Protein AF-A0A2W0EI09-F1 (afdb_monomer)

Radius of gyration: 15.84 Å; Cα contacts (8 Å, |Δi|>4): 115; chains: 1; bounding box: 36×23×45 Å

Solvent-accessible surface area (backbone atoms only — not comparable to full-atom values): 5111 Å² total; per-residue (Å²): 107,49,48,58,54,16,48,50,25,39,51,53,23,49,54,34,43,51,55,28,53,54,48,24,62,71,40,68,55,96,93,38,41,38,44,79,38,64,74,47,39,52,50,53,50,50,42,55,50,52,48,54,54,37,46,48,40,29,51,51,23,47,51,33,45,76,70,73,42,92,28,71,66,46,16,48,49,20,25,53,52,14,47,56,50,20,51,54,27,38,55,52,20,33,63,64,50,44,82,82,53,114

Mean predicted aligned error: 2.28 Å

Sequence (102 aa):
GRVGIASQSVGMARAAFEAARDYARERESFGKPIIEHQAVAFRLADMATQIAVARQMVHYAAALRDSGQPALVEASMAKLFASEMAEKVCSSALQTLGGYGY

Nearest PDB structures (foldseek):
  4m9a-assembly1_A  TM=1.001E+00  e=8.341E-09  Burkholderia thailandensis E264
  4m9a-assembly1_C  TM=1.001E+00  e=1.197E-08  Burkholderia thailandensis E264
  4iv6-assembly1_B  TM=9.925E-01  e=1.846E-07  Mycolicibacterium smegmatis MC2 155
  1ukw-assembly1_A  TM=9.885E-01  e=3.429E-07  Thermus thermophilus
  7szv-assembly1_B-2  TM=9.965E-01  e=2.315E-06  Mycobacterium marinum

Secondary structure (DSSP, 8-state):
-HHHHHHHHHHHHHHHHHHHHHHHHH-EETTEEGGGSHHHHHHHHHHHHHHHHHHHHHHHHHHHHHTT---HHHHHHHHHHHHHHHHHHHHHHHHHHGGGG-

Organism: Pseudomonas jessenii (NCBI:txid77298)

Structure (mmCIF, N/CA/C/O backbone):
data_AF-A0A2W0EI09-F1
#
_entry.id   AF-A0A2W0EI09-F1
#
loop_
_atom_site.group_PDB
_atom_site.id
_atom_site.type_symbol
_atom_site.label_atom_id
_atom_site.label_alt_id
_atom_site.label_comp_id
_atom_site.label_asym_id
_atom_site.label_entity_id
_atom_site.label_seq_id
_atom_site.pdbx_PDB_ins_code
_atom_site.Cartn_x
_atom_site.Cartn_y
_atom_site.Cartn_z
_atom_site.occupancy
_atom_site.B_iso_or_equiv
_atom_site.auth_seq_id
_atom_site.auth_comp_id
_atom_site.auth_asym_id
_atom_site.auth_atom_id
_atom_site.pdbx_PDB_model_num
ATOM 1 N N . GLY A 1 1 ? -18.647 5.615 8.643 1.00 88.12 1 GLY A N 1
ATOM 2 C CA . GLY A 1 1 ? -17.889 5.441 9.907 1.00 88.12 1 GLY A CA 1
ATOM 3 C C . GLY A 1 1 ? -16.408 5.237 9.624 1.00 88.12 1 GLY A C 1
ATOM 4 O O . GLY A 1 1 ? -16.072 4.917 8.490 1.00 88.12 1 GLY A O 1
ATOM 5 N N . ARG A 1 2 ? -15.529 5.416 10.622 1.00 97.12 2 ARG A N 1
ATOM 6 C CA . ARG A 1 2 ? -14.057 5.438 10.448 1.00 97.12 2 ARG A CA 1
ATOM 7 C C . ARG A 1 2 ? -13.488 4.198 9.733 1.00 97.12 2 ARG A C 1
ATOM 9 O O . ARG A 1 2 ? -12.744 4.364 8.775 1.00 97.12 2 ARG A O 1
ATOM 16 N N . VAL A 1 3 ? -13.938 2.992 10.099 1.00 97.44 3 VAL A N 1
ATOM 17 C CA . VAL A 1 3 ? -13.559 1.723 9.432 1.00 97.44 3 VAL A CA 1
ATOM 18 C C . VAL A 1 3 ? -13.913 1.719 7.939 1.00 97.44 3 VAL A C 1
ATOM 20 O O . VAL A 1 3 ? -13.121 1.277 7.112 1.00 97.44 3 VAL A O 1
ATOM 23 N N . GLY A 1 4 ? -15.081 2.254 7.571 1.00 97.94 4 GLY A N 1
ATOM 24 C CA . GLY A 1 4 ? -15.522 2.311 6.174 1.00 97.94 4 GLY A CA 1
ATOM 25 C C . GLY A 1 4 ? -14.657 3.237 5.317 1.00 97.94 4 GLY A C 1
ATOM 26 O O . GLY A 1 4 ? -14.259 2.852 4.225 1.00 97.94 4 GLY A O 1
ATOM 27 N N . ILE A 1 5 ? -14.302 4.420 5.832 1.00 98.50 5 ILE A N 1
ATOM 28 C CA . ILE A 1 5 ? -13.392 5.346 5.133 1.00 98.50 5 ILE A CA 1
ATOM 29 C C . ILE A 1 5 ? -11.993 4.735 5.010 1.00 98.50 5 ILE A C 1
ATOM 31 O O . ILE A 1 5 ? -11.410 4.764 3.934 1.00 98.50 5 ILE A O 1
ATOM 35 N N . ALA A 1 6 ? -11.489 4.107 6.075 1.00 98.62 6 ALA A N 1
ATOM 36 C CA . ALA A 1 6 ? -10.211 3.403 6.035 1.00 98.62 6 ALA A CA 1
ATOM 37 C C . ALA A 1 6 ? -10.199 2.286 4.970 1.00 98.62 6 ALA A C 1
ATOM 39 O O . ALA A 1 6 ? -9.241 2.156 4.211 1.00 98.62 6 ALA A O 1
ATOM 40 N N . SER A 1 7 ? -11.297 1.530 4.857 1.00 98.69 7 SER A N 1
ATOM 41 C CA . SER A 1 7 ? -11.468 0.490 3.832 1.00 98.69 7 SER A CA 1
ATOM 42 C C . SER A 1 7 ? -11.440 1.068 2.412 1.00 98.69 7 SER A C 1
ATOM 44 O O . SER A 1 7 ? -10.794 0.501 1.533 1.00 98.69 7 SER A O 1
ATOM 46 N N . GLN A 1 8 ? -12.100 2.211 2.189 1.00 98.75 8 GLN A N 1
ATOM 47 C CA . GLN A 1 8 ? -12.075 2.912 0.899 1.00 98.75 8 GLN A CA 1
ATOM 48 C C . GLN A 1 8 ? -10.658 3.370 0.541 1.00 98.75 8 GLN A C 1
ATOM 50 O O . GLN A 1 8 ? -10.210 3.121 -0.576 1.00 98.75 8 GLN A O 1
ATOM 55 N N . SER A 1 9 ? -9.920 3.948 1.494 1.00 98.81 9 SER A N 1
ATOM 56 C CA . SER A 1 9 ? -8.524 4.350 1.288 1.00 98.81 9 SER A CA 1
ATOM 57 C C . SER A 1 9 ? -7.629 3.166 0.902 1.00 98.81 9 SER A C 1
ATOM 59 O O . SER A 1 9 ? -6.851 3.275 -0.042 1.00 98.81 9 SER A O 1
ATOM 61 N N . VAL A 1 10 ? -7.784 2.005 1.554 1.00 98.88 10 VAL A N 1
ATOM 62 C CA . VAL A 1 10 ? -7.066 0.771 1.173 1.00 98.88 10 VAL A CA 1
ATOM 63 C C . VAL A 1 10 ? -7.417 0.330 -0.252 1.00 98.88 10 VAL A C 1
ATOM 65 O O . VAL A 1 10 ? -6.530 -0.084 -0.998 1.00 98.88 10 VAL A O 1
ATOM 68 N N . GLY A 1 11 ? -8.693 0.409 -0.639 1.00 98.75 11 GLY A N 1
ATOM 69 C CA . GLY A 1 11 ?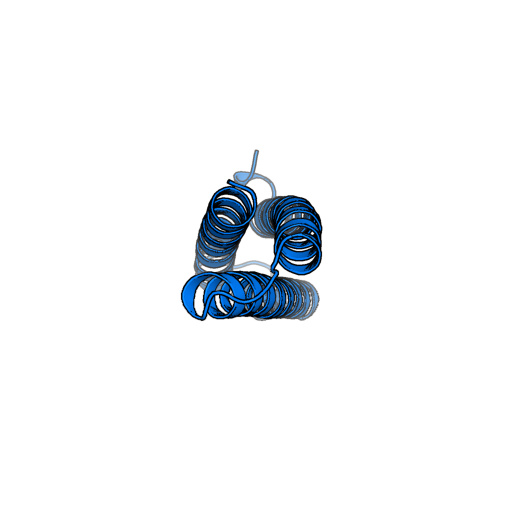 -9.147 0.075 -1.990 1.00 98.75 11 GLY A CA 1
ATOM 70 C C . GLY A 1 11 ? -8.543 0.986 -3.060 1.00 98.75 11 GLY A C 1
ATOM 71 O O . GLY A 1 11 ? -8.010 0.488 -4.049 1.00 98.75 11 GLY A O 1
ATOM 72 N N . MET A 1 12 ? -8.563 2.303 -2.829 1.00 98.69 12 MET A N 1
ATOM 73 C CA . MET A 1 12 ? -7.955 3.299 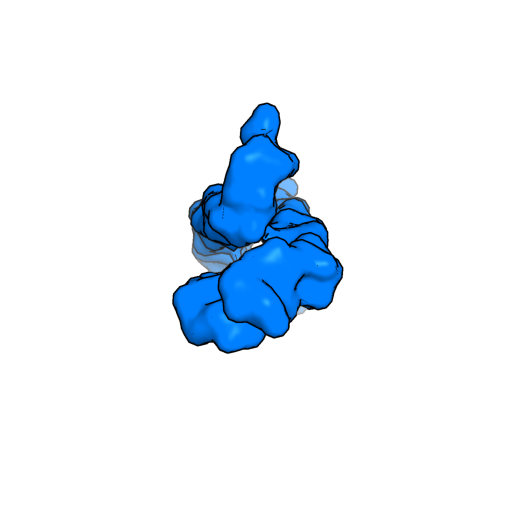-3.721 1.00 98.69 12 MET A CA 1
ATOM 74 C C . MET A 1 12 ? -6.449 3.072 -3.883 1.00 98.69 12 MET A C 1
ATOM 76 O O . MET A 1 12 ? -5.957 2.995 -5.006 1.00 98.69 12 MET A O 1
ATOM 80 N N . ALA A 1 13 ? -5.730 2.897 -2.771 1.00 98.88 13 ALA A N 1
ATOM 81 C CA . ALA A 1 13 ? -4.293 2.634 -2.780 1.00 98.88 13 ALA A CA 1
ATOM 82 C C . ALA A 1 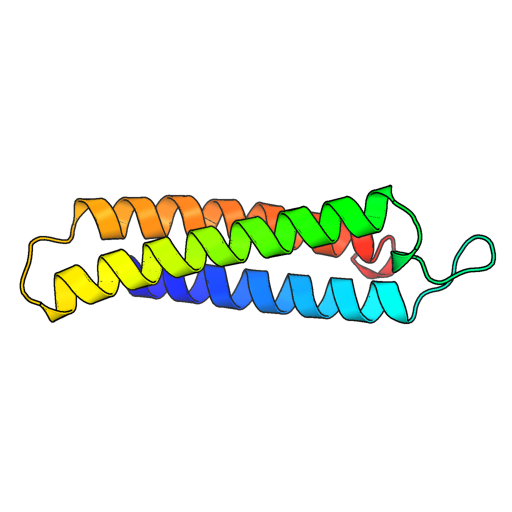13 ? -3.956 1.351 -3.554 1.00 98.88 13 ALA A C 1
ATOM 84 O O . ALA A 1 13 ? -3.022 1.326 -4.352 1.00 98.88 13 ALA A O 1
ATOM 85 N N . ARG A 1 14 ? -4.747 0.284 -3.359 1.00 98.88 14 ARG A N 1
ATOM 86 C CA . ARG A 1 14 ? -4.575 -0.973 -4.097 1.00 98.88 14 ARG A CA 1
ATOM 87 C C . ARG A 1 14 ? -4.748 -0.771 -5.600 1.00 98.88 14 ARG A C 1
ATOM 89 O O . ARG A 1 14 ? -3.909 -1.255 -6.349 1.00 98.88 14 ARG A O 1
ATOM 96 N N . ALA A 1 15 ? -5.788 -0.056 -6.022 1.00 98.75 15 ALA A N 1
ATOM 97 C CA . ALA A 1 15 ? -6.024 0.210 -7.439 1.00 98.75 15 ALA A CA 1
ATOM 98 C C . ALA A 1 15 ? -4.868 1.009 -8.069 1.00 98.75 15 ALA A C 1
ATOM 100 O O . ALA A 1 15 ? -4.385 0.651 -9.140 1.00 98.75 15 ALA A O 1
ATOM 101 N N . ALA A 1 16 ? -4.368 2.038 -7.375 1.00 98.69 16 ALA A N 1
ATOM 102 C CA . ALA A 1 16 ? -3.211 2.812 -7.826 1.00 98.69 16 ALA A CA 1
ATOM 103 C C . ALA A 1 16 ? -1.937 1.952 -7.929 1.00 98.69 16 ALA A C 1
ATOM 105 O O . ALA A 1 16 ? -1.210 2.028 -8.920 1.00 98.69 16 ALA A O 1
ATOM 106 N N . PHE A 1 17 ? -1.685 1.094 -6.935 1.00 98.81 17 PHE A N 1
ATOM 107 C CA . PHE A 1 17 ? -0.575 0.141 -6.961 1.00 98.81 17 PHE A CA 1
ATOM 108 C C . PHE A 1 17 ? -0.680 -0.848 -8.129 1.00 98.81 17 PHE A C 1
ATOM 110 O O . PHE A 1 17 ? 0.317 -1.087 -8.805 1.00 98.81 17 PHE A O 1
ATOM 117 N N . GLU A 1 18 ? -1.860 -1.427 -8.368 1.00 98.81 18 GLU A N 1
ATOM 118 C CA . GLU A 1 18 ? -2.086 -2.386 -9.456 1.00 98.81 18 GLU A CA 1
ATOM 119 C C . GLU A 1 18 ? -1.816 -1.736 -10.817 1.00 98.81 18 GLU A C 1
ATOM 121 O O . GLU A 1 18 ? -1.031 -2.277 -11.594 1.00 98.81 18 GLU A O 1
ATOM 126 N N . ALA A 1 19 ? -2.341 -0.527 -11.043 1.00 98.44 19 ALA A N 1
ATOM 127 C CA . ALA A 1 19 ? -2.069 0.243 -12.255 1.00 98.44 19 ALA A CA 1
ATOM 128 C C . ALA A 1 19 ? -0.565 0.521 -12.446 1.00 98.44 19 ALA A C 1
ATOM 130 O O . ALA A 1 19 ? -0.023 0.301 -13.528 1.00 98.44 19 ALA A O 1
ATOM 131 N N . ALA A 1 20 ? 0.137 0.950 -11.391 1.00 98.62 20 ALA A N 1
ATOM 132 C CA . ALA A 1 20 ? 1.575 1.208 -11.453 1.00 98.62 20 ALA A CA 1
ATOM 133 C C . ALA A 1 20 ? 2.410 -0.062 -11.673 1.00 98.62 20 ALA A C 1
ATOM 135 O O . ALA A 1 20 ? 3.387 -0.031 -12.419 1.00 98.62 20 ALA A O 1
ATOM 136 N N . ARG A 1 21 ? 2.041 -1.180 -11.038 1.00 98.69 21 ARG A N 1
ATOM 137 C CA . ARG A 1 21 ? 2.698 -2.484 -11.209 1.00 98.69 21 ARG A CA 1
ATOM 138 C C . ARG A 1 21 ? 2.565 -2.975 -12.645 1.00 98.69 21 ARG A C 1
ATOM 140 O O . ARG A 1 21 ? 3.552 -3.446 -13.206 1.00 98.69 21 ARG A O 1
ATOM 147 N N . ASP A 1 22 ? 1.363 -2.898 -13.206 1.00 98.56 22 ASP A N 1
ATOM 148 C CA . ASP A 1 22 ?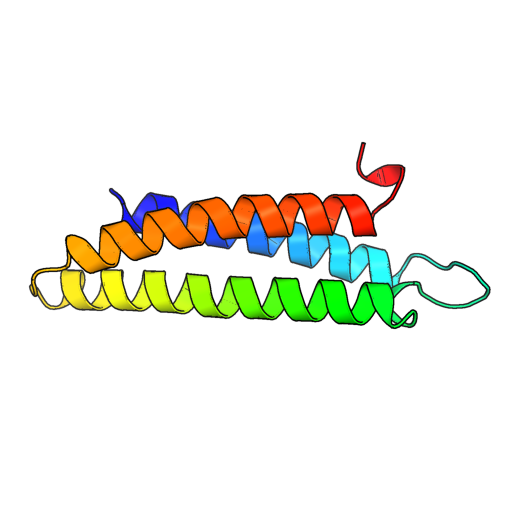 1.084 -3.403 -14.549 1.00 98.56 22 ASP A CA 1
ATOM 149 C C . ASP A 1 22 ? 1.783 -2.531 -15.596 1.00 98.56 22 ASP A C 1
ATOM 151 O O . ASP A 1 22 ? 2.555 -3.054 -16.400 1.00 98.56 22 ASP A O 1
ATOM 155 N N . TYR A 1 23 ? 1.702 -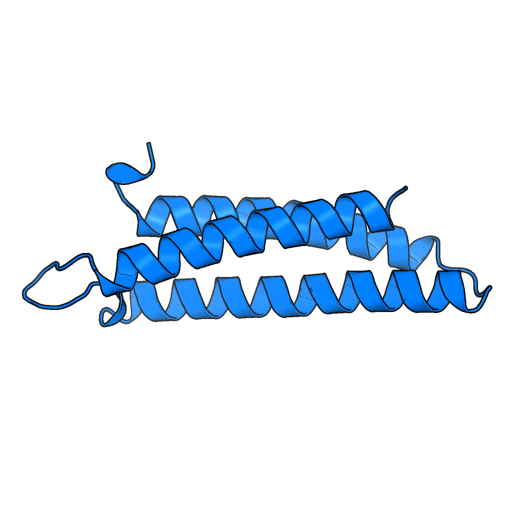1.202 -15.461 1.00 98.50 23 TYR A N 1
ATOM 156 C CA . TYR A 1 23 ? 2.503 -0.283 -16.271 1.00 98.50 23 TYR A CA 1
ATOM 157 C C . TYR A 1 23 ? 4.006 -0.572 -16.166 1.00 98.50 23 TYR A C 1
ATOM 159 O O . TYR A 1 23 ? 4.708 -0.579 -17.172 1.00 98.50 23 TYR A O 1
ATOM 167 N N . ALA A 1 24 ? 4.522 -0.853 -14.966 1.00 98.44 24 ALA A N 1
ATOM 168 C CA . ALA A 1 24 ? 5.944 -1.125 -14.784 1.00 98.44 24 ALA A CA 1
ATOM 169 C C . ALA A 1 24 ? 6.425 -2.414 -15.473 1.00 98.44 24 ALA A C 1
ATOM 171 O O . ALA A 1 24 ? 7.610 -2.525 -15.797 1.00 98.44 24 ALA A O 1
ATOM 172 N N . ARG A 1 25 ? 5.528 -3.385 -15.683 1.00 98.38 25 ARG A N 1
ATOM 173 C CA . ARG A 1 25 ? 5.815 -4.623 -16.424 1.00 98.38 25 ARG A CA 1
ATOM 174 C C . ARG A 1 25 ? 5.816 -4.409 -17.932 1.00 98.38 25 ARG A C 1
ATOM 176 O O . ARG A 1 25 ? 6.587 -5.060 -18.622 1.00 98.38 25 ARG A O 1
ATOM 183 N N . GLU A 1 26 ? 4.958 -3.524 -18.423 1.00 97.69 26 GLU A N 1
ATOM 184 C CA . GLU A 1 26 ? 4.782 -3.273 -19.857 1.00 97.69 26 GLU A CA 1
ATOM 185 C C . GLU A 1 26 ? 5.740 -2.204 -20.387 1.00 97.69 26 GLU A C 1
ATOM 187 O O . GLU A 1 26 ? 6.201 -2.267 -21.526 1.00 97.69 26 GLU A O 1
ATOM 192 N N . ARG A 1 27 ? 6.050 -1.196 -19.570 1.00 98.00 27 ARG A N 1
ATOM 193 C CA . ARG A 1 27 ? 6.894 -0.081 -19.978 1.00 98.00 27 ARG A CA 1
ATOM 194 C C . ARG A 1 27 ? 8.355 -0.497 -20.000 1.00 98.00 27 ARG A C 1
ATOM 196 O O . ARG A 1 27 ? 8.912 -0.842 -18.964 1.00 98.00 27 ARG A O 1
ATOM 203 N N . GLU A 1 28 ? 9.013 -0.306 -21.137 1.00 97.75 28 GLU A N 1
ATOM 204 C CA . GLU A 1 28 ? 10.460 -0.476 -21.260 1.00 97.75 28 GLU A CA 1
ATOM 205 C C . GLU A 1 28 ? 11.219 0.856 -21.205 1.00 97.75 28 GLU A C 1
ATOM 207 O O . GLU A 1 28 ? 10.760 1.909 -21.665 1.00 97.75 28 GLU A O 1
ATOM 212 N N . SER A 1 29 ? 12.407 0.810 -20.609 1.00 96.81 29 SER A N 1
ATOM 213 C CA . SER A 1 29 ? 13.380 1.900 -20.602 1.00 96.81 29 SER A CA 1
ATOM 214 C C . SER A 1 29 ? 14.772 1.329 -20.385 1.00 96.81 29 SER A C 1
ATOM 216 O O . SER A 1 29 ? 14.947 0.421 -19.572 1.00 96.81 29 SER A O 1
ATOM 218 N N . PHE A 1 30 ? 15.767 1.876 -21.084 1.00 96.69 30 PHE A N 1
ATOM 219 C CA . PHE A 1 30 ? 17.144 1.373 -21.040 1.00 96.69 30 PHE A CA 1
ATOM 220 C 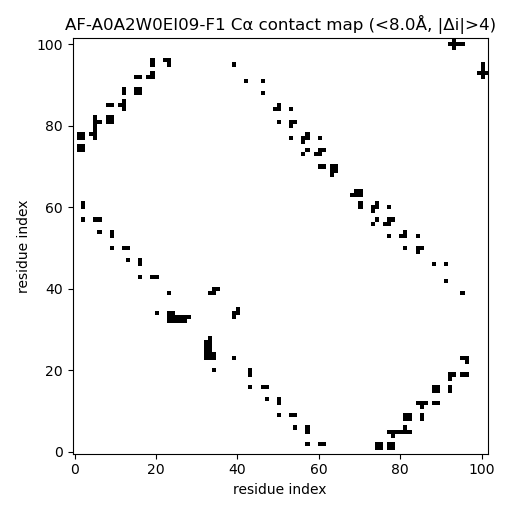C . PHE A 1 30 ? 17.239 -0.129 -21.376 1.00 96.69 30 PHE A C 1
ATOM 222 O O . PHE A 1 30 ? 18.005 -0.863 -20.758 1.00 96.69 30 PHE A O 1
ATOM 229 N N . GLY A 1 31 ? 16.438 -0.582 -22.350 1.00 97.31 31 GLY A N 1
ATOM 230 C CA . GLY A 1 31 ? 16.502 -1.937 -22.908 1.00 97.31 31 GLY A CA 1
ATOM 231 C C . GLY A 1 31 ? 15.862 -3.046 -22.066 1.00 97.31 31 GLY A C 1
ATOM 232 O O . GLY A 1 31 ? 16.115 -4.211 -22.351 1.00 97.31 31 GLY A O 1
ATOM 233 N N . LYS A 1 32 ? 15.074 -2.713 -21.036 1.00 98.00 32 LYS A N 1
ATOM 234 C CA . LYS A 1 32 ? 14.317 -3.690 -20.237 1.00 98.00 32 LYS A CA 1
ATOM 235 C C . LYS A 1 32 ? 13.045 -3.088 -19.622 1.00 98.00 32 LYS A C 1
ATOM 237 O O . LYS A 1 32 ? 12.966 -1.856 -19.501 1.00 98.00 32 LYS A O 1
ATOM 242 N N . PRO A 1 33 ? 12.073 -3.915 -19.199 1.00 98.31 33 PRO A N 1
ATOM 243 C CA . PRO A 1 33 ? 10.920 -3.472 -18.423 1.00 98.31 33 PRO A CA 1
ATOM 244 C C . PRO A 1 33 ? 11.326 -2.665 -17.188 1.00 98.31 33 PRO A C 1
ATOM 246 O O . PRO A 1 33 ? 12.277 -3.014 -16.482 1.00 98.31 33 PRO A O 1
ATOM 249 N N . ILE A 1 34 ? 10.605 -1.584 -16.885 1.00 98.31 34 ILE A N 1
ATOM 250 C CA . ILE A 1 34 ? 11.015 -0.684 -15.804 1.00 98.31 34 ILE A CA 1
ATOM 251 C C . ILE A 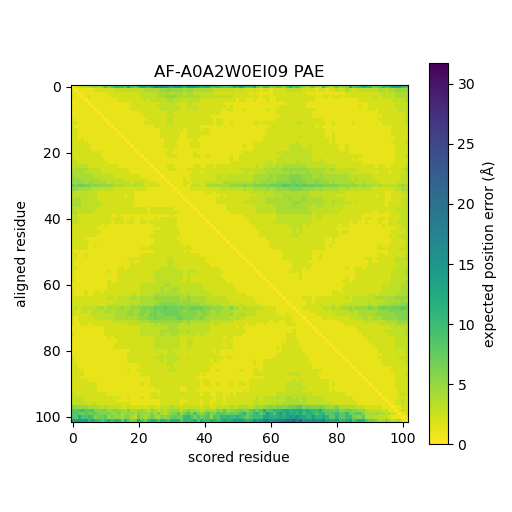1 34 ? 10.902 -1.322 -14.421 1.00 98.31 34 ILE A C 1
ATOM 253 O O . ILE A 1 34 ? 11.607 -0.898 -13.507 1.00 98.31 34 ILE A O 1
ATOM 257 N N . ILE A 1 35 ? 10.078 -2.362 -14.271 1.00 98.38 35 ILE A N 1
ATOM 258 C CA . ILE A 1 35 ? 10.000 -3.170 -13.050 1.00 98.38 35 ILE A CA 1
ATOM 259 C C . ILE A 1 35 ? 11.335 -3.848 -12.698 1.00 98.38 35 ILE A C 1
ATOM 261 O O . ILE A 1 35 ? 11.576 -4.132 -11.529 1.00 98.38 35 ILE A O 1
ATOM 265 N N . GLU A 1 36 ? 12.231 -4.059 -13.668 1.00 98.31 36 GLU A N 1
ATOM 266 C CA . GLU A 1 36 ? 13.566 -4.634 -13.447 1.00 98.31 36 GLU A CA 1
ATOM 267 C C . GLU A 1 36 ? 14.616 -3.605 -12.995 1.00 98.31 36 GLU A C 1
ATOM 269 O O . GLU A 1 36 ? 15.780 -3.948 -12.746 1.00 98.31 36 GLU A O 1
ATOM 274 N N . HIS A 1 37 ? 14.250 -2.325 -12.903 1.00 98.19 37 HIS A N 1
ATOM 275 C CA . HIS A 1 37 ? 15.089 -1.311 -12.271 1.00 98.19 37 HIS A CA 1
ATOM 276 C C . HIS A 1 37 ? 14.841 -1.337 -10.761 1.00 98.19 37 HIS A C 1
ATOM 278 O O . HIS A 1 37 ? 13.718 -1.116 -10.310 1.00 98.19 37 HIS 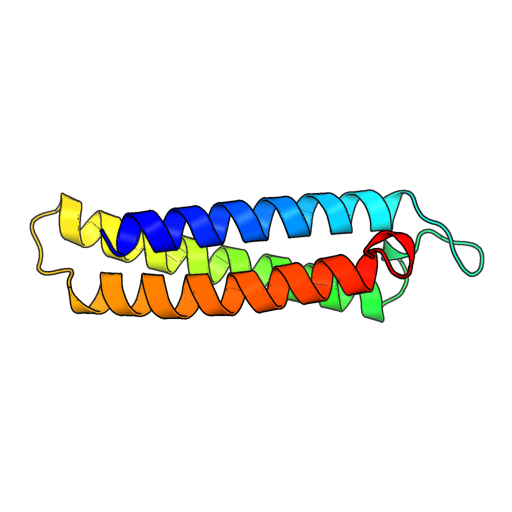A O 1
ATOM 284 N N . GLN A 1 38 ? 15.893 -1.558 -9.964 1.00 98.19 38 GLN A N 1
ATOM 285 C CA . GLN A 1 38 ? 15.784 -1.736 -8.505 1.00 98.19 38 GLN A CA 1
ATOM 286 C C . GLN A 1 38 ? 14.988 -0.620 -7.813 1.00 98.19 38 GLN A C 1
ATOM 288 O O . GLN A 1 38 ? 14.169 -0.902 -6.946 1.00 98.19 38 GLN A O 1
ATOM 293 N N . ALA A 1 39 ? 15.165 0.637 -8.233 1.00 97.44 39 ALA A N 1
ATOM 294 C CA . ALA A 1 39 ? 14.428 1.769 -7.672 1.00 97.44 39 ALA A CA 1
ATOM 295 C C . ALA A 1 39 ? 12.901 1.653 -7.858 1.00 97.44 39 ALA A C 1
ATOM 297 O O . ALA A 1 39 ? 12.142 2.027 -6.965 1.00 97.44 39 ALA A O 1
ATOM 298 N N . VAL A 1 40 ? 12.441 1.124 -8.998 1.00 98.25 40 VAL A N 1
ATOM 299 C CA . VAL A 1 40 ? 11.014 0.878 -9.259 1.00 98.25 40 VAL A CA 1
ATOM 300 C C . VAL A 1 40 ? 10.544 -0.335 -8.464 1.00 98.25 40 VAL A C 1
ATOM 302 O O . VAL A 1 40 ? 9.531 -0.247 -7.775 1.00 98.25 40 VAL A O 1
ATOM 305 N N . ALA A 1 41 ? 11.303 -1.434 -8.487 1.00 98.00 41 ALA A N 1
ATOM 306 C CA . ALA A 1 41 ? 10.973 -2.644 -7.737 1.00 98.00 41 ALA A CA 1
ATOM 307 C C . ALA A 1 41 ? 10.820 -2.374 -6.230 1.00 98.00 41 ALA A C 1
ATOM 309 O O . ALA A 1 41 ? 9.828 -2.787 -5.630 1.00 98.00 41 ALA A O 1
ATOM 310 N N . PHE A 1 42 ? 11.753 -1.630 -5.626 1.00 98.50 42 PHE A N 1
ATOM 311 C CA . PHE A 1 42 ? 11.686 -1.254 -4.212 1.00 98.50 42 PHE A CA 1
ATOM 312 C C . PHE A 1 42 ? 10.488 -0.358 -3.908 1.00 98.50 42 PHE A C 1
ATOM 314 O O . PHE A 1 42 ? 9.806 -0.588 -2.913 1.00 98.50 42 PHE A O 1
ATOM 321 N N . ARG A 1 43 ? 10.167 0.603 -4.783 1.00 98.44 43 ARG A N 1
ATOM 322 C CA . ARG A 1 43 ? 8.966 1.433 -4.622 1.00 98.44 43 ARG A CA 1
ATOM 323 C C . ARG A 1 43 ? 7.686 0.596 -4.668 1.00 98.44 43 ARG A C 1
ATOM 325 O O . ARG A 1 43 ? 6.819 0.771 -3.819 1.00 98.44 43 ARG A O 1
ATOM 332 N N . LEU A 1 44 ? 7.563 -0.321 -5.631 1.00 98.69 44 LEU A N 1
ATOM 333 C CA . LEU A 1 44 ? 6.406 -1.219 -5.728 1.00 98.69 44 LEU A CA 1
ATOM 334 C C . LEU A 1 44 ? 6.288 -2.119 -4.486 1.00 98.69 44 LEU A C 1
ATOM 336 O O . LEU A 1 44 ? 5.190 -2.300 -3.960 1.00 98.69 44 LEU A O 1
ATOM 340 N N . ALA A 1 45 ? 7.409 -2.658 -4.000 1.00 98.75 45 ALA A N 1
ATOM 341 C CA . ALA A 1 45 ? 7.443 -3.495 -2.803 1.00 98.75 45 ALA A CA 1
ATOM 342 C C . ALA A 1 45 ? 7.022 -2.726 -1.539 1.00 98.75 45 ALA A C 1
ATOM 344 O O . ALA A 1 45 ? 6.246 -3.243 -0.731 1.00 98.75 45 ALA A O 1
ATOM 345 N N . ASP A 1 46 ? 7.480 -1.483 -1.389 1.00 98.75 46 ASP A N 1
ATOM 346 C CA . ASP A 1 46 ? 7.090 -0.612 -0.282 1.00 98.75 46 ASP A CA 1
ATOM 347 C C . ASP A 1 46 ? 5.586 -0.296 -0.319 1.00 98.75 46 ASP A C 1
ATOM 349 O O . ASP A 1 46 ? 4.883 -0.518 0.669 1.00 98.75 46 ASP A O 1
ATOM 353 N N . MET A 1 47 ? 5.048 0.083 -1.487 1.00 98.81 47 MET A N 1
ATOM 354 C CA . MET A 1 47 ? 3.605 0.297 -1.661 1.00 98.81 47 MET A CA 1
ATOM 355 C C . MET A 1 47 ? 2.788 -0.939 -1.263 1.00 98.81 47 MET A C 1
ATOM 357 O O . MET A 1 47 ? 1.840 -0.835 -0.481 1.00 98.81 47 MET A O 1
ATOM 361 N N . ALA A 1 48 ? 3.166 -2.120 -1.762 1.00 98.88 48 ALA A N 1
ATOM 362 C CA . ALA A 1 48 ? 2.476 -3.369 -1.448 1.00 98.88 48 ALA A CA 1
ATOM 363 C C . ALA A 1 48 ? 2.493 -3.676 0.060 1.00 98.88 48 ALA A C 1
ATOM 365 O O . ALA A 1 48 ? 1.473 -4.084 0.625 1.00 98.88 48 ALA A O 1
ATOM 366 N N . THR A 1 49 ? 3.630 -3.430 0.716 1.00 98.88 49 THR A N 1
ATOM 367 C CA . THR A 1 49 ? 3.804 -3.626 2.161 1.00 98.88 49 THR A CA 1
ATOM 368 C C . THR A 1 49 ? 2.883 -2.701 2.951 1.00 98.88 49 THR A C 1
ATOM 370 O O . THR A 1 49 ? 2.126 -3.164 3.808 1.00 98.88 49 THR A O 1
ATOM 373 N N . GLN A 1 50 ? 2.874 -1.406 2.631 1.00 98.75 50 GLN A N 1
ATOM 374 C CA . GLN A 1 50 ? 2.035 -0.433 3.329 1.00 98.75 50 GLN A CA 1
ATOM 375 C C . GLN A 1 50 ? 0.535 -0.735 3.169 1.00 98.75 50 GLN A C 1
ATOM 377 O O . GLN A 1 50 ? -0.220 -0.667 4.145 1.00 98.75 50 GLN A O 1
ATOM 382 N N . ILE A 1 51 ? 0.100 -1.144 1.971 1.00 98.88 51 ILE A N 1
ATOM 383 C CA . ILE A 1 51 ? -1.288 -1.563 1.719 1.00 98.88 51 ILE A CA 1
ATOM 384 C C . ILE A 1 51 ? -1.657 -2.770 2.587 1.00 98.88 51 ILE A C 1
ATOM 386 O O . ILE A 1 51 ? -2.757 -2.810 3.148 1.00 98.88 51 ILE A O 1
ATOM 390 N N . ALA A 1 52 ? -0.766 -3.760 2.705 1.00 98.88 52 ALA A N 1
ATOM 391 C CA . ALA A 1 52 ? -1.011 -4.951 3.514 1.00 98.88 52 ALA A CA 1
ATOM 392 C C . ALA A 1 52 ? -1.172 -4.607 5.005 1.00 98.88 52 ALA A C 1
ATOM 394 O O . ALA A 1 52 ? -2.115 -5.081 5.643 1.00 98.88 52 ALA A O 1
ATOM 395 N N . VAL A 1 53 ? -0.315 -3.726 5.532 1.00 98.75 53 VAL A N 1
ATOM 396 C CA . VAL A 1 53 ? -0.395 -3.237 6.919 1.00 98.75 53 VAL A CA 1
ATOM 397 C C . VAL A 1 53 ? -1.701 -2.477 7.160 1.00 98.75 53 VAL A C 1
ATOM 399 O O . VAL A 1 53 ? -2.428 -2.779 8.107 1.00 98.75 53 VAL A O 1
ATOM 402 N N . ALA A 1 54 ? -2.056 -1.541 6.275 1.00 98.75 54 ALA A N 1
ATOM 403 C CA . ALA A 1 54 ? -3.293 -0.774 6.406 1.00 98.75 54 ALA A CA 1
ATOM 404 C C . ALA A 1 54 ? -4.532 -1.675 6.356 1.00 98.75 54 ALA A C 1
ATOM 406 O O . ALA A 1 54 ? -5.454 -1.508 7.156 1.00 98.75 54 ALA A O 1
ATOM 407 N N . ARG A 1 55 ? -4.541 -2.665 5.455 1.00 98.81 55 ARG A N 1
ATOM 408 C CA . ARG A 1 55 ? -5.629 -3.644 5.358 1.00 98.81 55 ARG A CA 1
ATOM 409 C C . ARG A 1 55 ? -5.796 -4.423 6.656 1.00 98.81 55 ARG A C 1
ATOM 411 O O . ARG A 1 55 ? -6.928 -4.590 7.102 1.00 98.81 55 ARG A O 1
ATOM 418 N N . GLN A 1 56 ? -4.700 -4.863 7.275 1.00 98.75 56 GLN A N 1
ATOM 419 C CA . GLN A 1 56 ? -4.805 -5.568 8.549 1.00 98.75 56 GLN A CA 1
ATOM 420 C C . GLN A 1 56 ? -5.333 -4.683 9.673 1.00 98.75 56 GLN A C 1
ATOM 422 O O . GLN A 1 56 ? -6.189 -5.124 10.433 1.00 98.75 56 GLN A O 1
ATOM 427 N N . MET A 1 57 ? -4.921 -3.416 9.733 1.00 98.56 57 MET A N 1
ATOM 428 C CA . MET A 1 57 ? -5.446 -2.493 10.742 1.00 98.56 57 MET A CA 1
ATOM 429 C C . MET A 1 57 ? -6.958 -2.261 10.587 1.00 98.56 57 MET A C 1
ATOM 431 O O . MET A 1 57 ? -7.697 -2.201 11.571 1.00 98.56 57 MET A O 1
ATOM 435 N N . VAL A 1 58 ? -7.438 -2.180 9.342 1.00 98.62 58 VAL A N 1
ATOM 436 C CA . VAL A 1 58 ? -8.871 -2.085 9.034 1.00 98.62 58 VAL A CA 1
ATOM 437 C C . VAL A 1 58 ? -9.621 -3.337 9.477 1.00 98.62 58 VAL A C 1
ATOM 439 O O . VAL A 1 58 ? -10.657 -3.218 10.132 1.00 98.62 58 VAL A O 1
ATOM 442 N N . HIS A 1 59 ? -9.111 -4.523 9.142 1.00 98.69 59 HIS A N 1
ATOM 443 C CA . HIS A 1 59 ? -9.741 -5.786 9.526 1.00 98.69 59 HIS A CA 1
ATOM 444 C C . HIS A 1 59 ? -9.760 -5.981 11.040 1.00 98.69 59 HIS A C 1
ATOM 446 O O . HIS A 1 59 ? -10.775 -6.412 11.575 1.00 98.69 59 HIS A O 1
ATOM 452 N N . TYR A 1 60 ? -8.688 -5.606 11.737 1.00 98.62 60 TYR A N 1
ATOM 453 C CA . TYR A 1 60 ? -8.631 -5.657 13.193 1.00 98.62 60 TYR A CA 1
ATOM 454 C C . TYR A 1 60 ? -9.710 -4.773 13.835 1.00 98.62 60 TYR A C 1
ATOM 456 O O . TYR A 1 60 ? -10.504 -5.251 14.645 1.00 98.62 60 TYR A O 1
ATOM 464 N N . ALA A 1 61 ? -9.818 -3.510 13.409 1.00 98.50 61 ALA A N 1
ATOM 465 C CA . ALA A 1 61 ? -10.850 -2.604 13.910 1.00 98.50 61 ALA A CA 1
ATOM 466 C C . ALA A 1 61 ? -12.277 -3.090 13.584 1.00 98.50 61 ALA A C 1
ATOM 468 O O . ALA A 1 61 ? -13.195 -2.904 14.386 1.00 98.50 61 ALA A O 1
ATOM 469 N N . ALA A 1 62 ? -12.476 -3.709 12.415 1.00 98.31 62 ALA A N 1
ATOM 470 C CA . ALA A 1 62 ? -13.751 -4.314 12.041 1.00 98.31 62 ALA A CA 1
ATOM 471 C C . ALA A 1 62 ? -14.086 -5.521 12.931 1.00 98.31 62 ALA A C 1
ATOM 473 O O . ALA A 1 62 ? -15.183 -5.574 13.477 1.00 98.31 62 ALA A O 1
ATOM 474 N N . ALA A 1 63 ? -13.128 -6.425 13.149 1.00 98.62 63 ALA A N 1
ATOM 475 C CA . ALA A 1 63 ? -13.307 -7.621 13.966 1.00 98.62 63 ALA A CA 1
ATOM 476 C C . ALA A 1 63 ? -13.661 -7.285 15.422 1.00 98.62 63 ALA A C 1
ATOM 478 O O . ALA A 1 63 ? -14.580 -7.883 15.979 1.00 98.62 63 ALA A O 1
ATOM 479 N N . LEU A 1 64 ? -13.000 -6.287 16.024 1.00 98.44 64 LEU A N 1
ATOM 480 C CA . LEU A 1 64 ? -13.367 -5.807 17.360 1.00 98.44 64 LEU A CA 1
ATOM 481 C C . LEU A 1 64 ? -14.822 -5.337 17.398 1.00 98.44 64 LEU A C 1
ATOM 483 O O . LEU A 1 64 ? -15.588 -5.785 18.253 1.00 98.44 64 LEU A O 1
ATOM 487 N N . ARG A 1 65 ? -15.220 -4.501 16.431 1.00 96.38 65 ARG A N 1
ATOM 488 C CA . ARG A 1 65 ? -16.588 -3.983 16.339 1.00 96.38 65 ARG A CA 1
ATOM 489 C C . ARG A 1 65 ? -17.612 -5.104 16.167 1.00 96.38 65 ARG A C 1
ATOM 491 O O . ARG A 1 65 ? -18.638 -5.086 16.838 1.00 96.38 65 ARG A O 1
ATOM 498 N N . ASP A 1 66 ? -17.333 -6.061 15.289 1.00 98.00 66 ASP A N 1
ATOM 499 C CA . ASP A 1 66 ? -18.237 -7.174 14.996 1.00 98.00 66 ASP A CA 1
ATOM 500 C C . ASP A 1 66 ? -18.343 -8.141 16.191 1.00 98.00 66 ASP A C 1
ATOM 502 O O . ASP A 1 66 ? -19.394 -8.736 16.412 1.00 98.00 66 ASP A O 1
ATOM 506 N N . SER A 1 67 ? -17.298 -8.231 17.024 1.00 98.19 67 SER A N 1
ATOM 507 C CA . SER A 1 67 ? -17.317 -8.972 18.295 1.00 98.19 67 SER A CA 1
ATOM 508 C C . SER A 1 67 ? -17.970 -8.218 19.467 1.00 98.19 67 SER A C 1
ATOM 510 O O . SER A 1 67 ? -17.972 -8.715 20.591 1.00 98.19 67 SER A O 1
ATOM 512 N N . GLY A 1 68 ? -18.503 -7.012 19.238 1.00 97.44 68 GLY A N 1
ATOM 513 C CA . GLY A 1 68 ? -19.113 -6.178 20.279 1.00 97.44 68 GLY A CA 1
ATOM 514 C C . GLY A 1 68 ? -18.115 -5.524 21.243 1.00 97.44 68 GLY A C 1
ATOM 515 O O . GLY A 1 68 ? -18.528 -4.938 22.243 1.00 97.44 68 GLY A O 1
ATOM 516 N N . GLN A 1 69 ? -16.813 -5.598 20.957 1.00 98.00 69 GLN A N 1
ATOM 517 C CA . GLN A 1 69 ? -15.775 -4.955 21.760 1.00 98.00 69 GLN A CA 1
ATOM 518 C C . GLN A 1 69 ? -15.646 -3.460 21.419 1.00 98.00 69 GLN A C 1
ATOM 520 O O . GLN A 1 69 ? -15.927 -3.047 20.285 1.00 98.00 69 GLN A O 1
ATOM 525 N N . PRO A 1 70 ? -15.187 -2.619 22.368 1.00 97.19 70 PRO A N 1
ATOM 526 C CA . PRO A 1 70 ? -14.822 -1.241 22.067 1.00 97.19 70 PRO A CA 1
ATOM 527 C C . PRO A 1 70 ? -13.764 -1.194 20.956 1.00 97.19 70 PRO A C 1
ATOM 529 O O . PRO A 1 70 ? -12.725 -1.829 21.063 1.00 97.19 70 PRO A O 1
ATOM 532 N N . ALA A 1 71 ? -14.038 -0.433 19.894 1.00 97.75 71 ALA A N 1
ATOM 533 C CA . ALA A 1 71 ? -13.172 -0.354 18.710 1.00 97.75 71 ALA A CA 1
ATOM 534 C C . ALA A 1 71 ? -12.876 1.095 18.278 1.00 97.75 71 ALA A C 1
ATOM 536 O O . ALA A 1 71 ? -12.439 1.353 17.155 1.00 97.75 71 ALA A O 1
ATOM 537 N N . LEU A 1 72 ? -13.210 2.086 19.115 1.00 98.00 72 LEU A N 1
ATOM 538 C CA . LEU A 1 72 ? -13.149 3.500 18.733 1.00 98.00 72 LEU A CA 1
ATOM 539 C C . LEU A 1 72 ? -11.712 3.953 18.442 1.00 98.00 72 LEU A C 1
ATOM 541 O O . LEU A 1 72 ? -11.494 4.727 17.505 1.00 98.00 72 LEU A O 1
ATOM 545 N N . VAL A 1 73 ? -10.750 3.487 19.240 1.00 98.38 73 VAL A N 1
ATOM 546 C CA . VAL A 1 73 ? -9.332 3.850 19.121 1.00 98.38 73 VAL A CA 1
ATOM 547 C C . VAL A 1 73 ? -8.750 3.217 17.861 1.00 98.38 73 VAL A C 1
ATOM 549 O O . VAL A 1 73 ? -8.227 3.922 17.000 1.00 98.38 73 VAL A O 1
ATOM 552 N N . GLU A 1 74 ? -8.963 1.920 17.681 1.00 98.62 74 GLU A N 1
ATOM 553 C CA . GLU A 1 74 ? -8.491 1.120 16.557 1.00 98.62 74 GLU A CA 1
ATOM 554 C C . GLU A 1 74 ? -9.096 1.605 15.244 1.00 98.62 74 GLU A C 1
ATOM 556 O O . GLU A 1 74 ? -8.384 1.784 14.260 1.00 98.62 74 GLU A O 1
ATOM 561 N N . ALA A 1 75 ? -10.392 1.925 15.227 1.00 98.50 75 ALA A N 1
ATOM 562 C CA . ALA A 1 75 ? -11.033 2.514 14.058 1.00 98.50 75 ALA A CA 1
ATOM 563 C C . ALA A 1 75 ? -10.446 3.892 13.706 1.00 98.50 75 ALA A C 1
ATOM 565 O O . ALA A 1 75 ? -10.389 4.254 12.530 1.00 98.50 75 ALA A O 1
ATOM 566 N N . SER A 1 76 ? -10.005 4.669 14.701 1.00 98.62 76 SER A N 1
ATOM 567 C CA . SER A 1 76 ? -9.354 5.970 14.482 1.00 98.62 76 SER A CA 1
ATOM 568 C C . SER A 1 76 ? -7.948 5.815 13.927 1.00 98.62 76 SER A C 1
ATOM 570 O O . SER A 1 76 ? -7.613 6.485 12.951 1.00 98.62 76 SER A O 1
ATOM 572 N N . MET A 1 77 ? -7.168 4.893 14.490 1.00 98.75 77 MET A N 1
ATOM 573 C CA . MET A 1 77 ? -5.846 4.532 13.984 1.00 98.75 77 MET A CA 1
ATOM 574 C C . MET A 1 77 ? -5.932 3.992 12.553 1.00 98.75 77 MET A C 1
ATOM 576 O O . MET A 1 77 ? -5.205 4.461 11.681 1.00 98.75 77 MET A O 1
ATOM 580 N N . ALA A 1 78 ? -6.879 3.084 12.285 1.00 98.75 78 ALA A N 1
ATOM 581 C CA . ALA A 1 78 ? -7.123 2.540 10.954 1.00 98.75 78 ALA A CA 1
ATOM 582 C C . ALA A 1 78 ? -7.433 3.652 9.948 1.00 98.75 78 ALA A C 1
ATOM 584 O O . ALA A 1 78 ? -6.832 3.692 8.879 1.00 98.75 78 ALA A O 1
ATOM 585 N N . LYS A 1 79 ? -8.330 4.590 10.293 1.00 98.62 79 LYS A N 1
ATOM 586 C CA . LYS A 1 79 ? -8.645 5.729 9.419 1.00 98.62 79 LYS A CA 1
ATOM 587 C C . LYS A 1 79 ? -7.418 6.583 9.154 1.00 98.62 79 LYS A C 1
ATOM 589 O O . LYS A 1 79 ? -7.191 6.928 7.999 1.00 98.62 79 LYS A O 1
ATOM 594 N N . LEU A 1 80 ? -6.689 6.975 10.201 1.00 98.69 80 LEU A N 1
ATOM 595 C CA . LEU A 1 80 ? -5.535 7.864 10.078 1.00 98.69 80 LEU A CA 1
ATOM 596 C C . LEU A 1 80 ? -4.489 7.240 9.153 1.00 98.69 80 LEU A C 1
ATOM 598 O O . LEU A 1 80 ? -4.215 7.788 8.084 1.00 98.69 80 LEU A O 1
ATOM 602 N N . PHE A 1 81 ? -4.021 6.045 9.519 1.00 98.81 81 PHE A N 1
ATOM 603 C CA . PHE A 1 81 ? -2.977 5.338 8.791 1.00 98.81 81 PHE A CA 1
ATOM 604 C C . PHE A 1 81 ? -3.388 5.035 7.350 1.00 98.81 81 PHE A C 1
ATOM 606 O O . PHE A 1 81 ? -2.636 5.329 6.427 1.00 98.81 81 PHE A O 1
ATOM 613 N N . ALA A 1 82 ? -4.595 4.498 7.130 1.00 98.81 82 ALA A N 1
ATOM 614 C CA . ALA A 1 82 ? -5.040 4.153 5.784 1.00 98.81 82 ALA A CA 1
ATOM 615 C C . ALA A 1 82 ? -5.152 5.385 4.877 1.00 98.81 82 ALA A C 1
ATOM 617 O O . ALA A 1 82 ? -4.807 5.289 3.702 1.00 98.81 82 ALA A O 1
ATOM 618 N N . SER A 1 83 ? -5.603 6.535 5.399 1.00 98.69 83 SER A N 1
ATOM 619 C CA . SER A 1 83 ? -5.718 7.751 4.585 1.00 98.69 83 SER A CA 1
ATOM 620 C C . SER A 1 83 ? -4.362 8.332 4.180 1.00 98.69 83 SER A C 1
ATOM 622 O O . SER A 1 83 ? -4.192 8.701 3.023 1.00 98.69 83 SER A O 1
ATOM 624 N N . GLU A 1 84 ? -3.386 8.360 5.088 1.00 98.69 84 GLU A N 1
ATOM 625 C CA . GLU A 1 84 ? -2.037 8.854 4.776 1.00 98.69 84 GLU A CA 1
ATOM 626 C C . GLU A 1 84 ? -1.260 7.878 3.887 1.00 98.69 84 GLU A C 1
ATOM 628 O O . GLU A 1 84 ? -0.578 8.289 2.954 1.00 98.69 84 GLU A O 1
ATOM 633 N N . MET A 1 85 ? -1.397 6.573 4.135 1.00 98.69 85 MET A N 1
ATOM 634 C CA . MET A 1 85 ? -0.828 5.531 3.280 1.00 98.69 85 MET A CA 1
ATOM 635 C C . MET A 1 85 ? -1.375 5.623 1.855 1.00 98.69 85 MET A C 1
ATOM 637 O O . MET A 1 85 ? -0.609 5.520 0.901 1.00 98.69 85 MET A O 1
ATOM 641 N N . ALA A 1 86 ? -2.683 5.851 1.702 1.00 98.81 86 ALA A N 1
ATOM 642 C CA . ALA A 1 86 ? -3.295 5.951 0.385 1.00 98.81 86 ALA A CA 1
ATOM 643 C C . ALA A 1 86 ? -2.743 7.125 -0.427 1.00 98.81 86 ALA A C 1
ATOM 645 O O . ALA A 1 86 ? -2.467 6.945 -1.608 1.00 98.81 86 ALA A O 1
ATOM 646 N N . GLU A 1 87 ? -2.520 8.287 0.193 1.00 98.62 87 GLU A N 1
ATOM 647 C CA . GLU A 1 87 ? -1.851 9.410 -0.474 1.00 98.62 87 GLU A CA 1
ATOM 648 C C . GLU A 1 87 ? -0.441 9.011 -0.934 1.00 98.62 87 GLU A C 1
ATOM 650 O O . GLU A 1 87 ? -0.142 9.105 -2.125 1.00 98.62 87 GLU A O 1
ATOM 655 N N . LYS A 1 88 ? 0.383 8.456 -0.034 1.00 98.69 88 LYS A N 1
ATOM 656 C CA . LYS A 1 88 ? 1.768 8.060 -0.344 1.00 98.69 88 LYS A CA 1
ATOM 657 C C . LYS A 1 88 ? 1.852 7.041 -1.477 1.00 98.69 88 LYS A C 1
ATOM 659 O O . LYS A 1 88 ? 2.714 7.152 -2.354 1.00 98.69 88 LYS A O 1
ATOM 664 N N . VAL A 1 89 ? 0.968 6.042 -1.462 1.00 98.81 89 VAL A N 1
ATOM 665 C CA . VAL A 1 89 ? 0.881 5.018 -2.509 1.00 98.81 89 VAL A CA 1
ATOM 666 C C . VAL A 1 89 ? 0.437 5.634 -3.829 1.00 98.81 89 VAL A C 1
ATOM 668 O O . VAL A 1 89 ? 1.061 5.358 -4.849 1.00 98.81 89 VAL A O 1
ATOM 671 N N . CYS A 1 90 ? -0.578 6.500 -3.834 1.00 98.50 90 CYS A N 1
ATOM 672 C CA . CYS A 1 90 ? -1.011 7.184 -5.052 1.00 98.50 90 CYS A CA 1
ATOM 673 C C . CYS A 1 90 ? 0.106 8.067 -5.634 1.00 98.50 90 CYS A C 1
ATOM 675 O O . CYS A 1 90 ? 0.406 7.948 -6.820 1.00 98.50 90 CYS A O 1
ATOM 677 N N . SER A 1 91 ? 0.794 8.867 -4.814 1.00 98.31 91 SER A N 1
ATOM 678 C CA . SER A 1 91 ? 1.959 9.660 -5.242 1.00 98.31 91 SER A CA 1
ATOM 679 C C . SER A 1 91 ? 3.080 8.778 -5.817 1.00 98.31 91 SER A C 1
ATOM 681 O O . SER A 1 91 ? 3.656 9.073 -6.866 1.00 98.31 91 SER A O 1
ATOM 683 N N . SER A 1 92 ? 3.362 7.640 -5.180 1.00 98.38 92 SER A N 1
ATOM 684 C CA . SER A 1 92 ? 4.375 6.679 -5.643 1.00 98.38 92 SER A CA 1
ATOM 685 C C . SER A 1 92 ? 3.975 5.957 -6.936 1.00 98.38 92 SER A C 1
ATOM 687 O O . SER A 1 92 ? 4.834 5.658 -7.776 1.00 98.38 92 SER A O 1
ATOM 689 N N . ALA A 1 93 ? 2.681 5.697 -7.118 1.00 98.50 93 ALA A N 1
ATOM 690 C CA . ALA A 1 93 ? 2.129 5.165 -8.353 1.00 98.50 93 ALA A CA 1
ATOM 691 C C . ALA A 1 93 ? 2.336 6.170 -9.490 1.00 98.50 93 ALA A C 1
ATOM 693 O O . ALA A 1 93 ? 2.988 5.826 -10.472 1.00 98.50 93 ALA A O 1
ATOM 694 N N . LEU A 1 94 ? 1.923 7.431 -9.312 1.00 98.00 94 LEU A N 1
ATOM 695 C CA . LEU A 1 94 ? 2.147 8.505 -10.290 1.00 98.00 94 LEU A CA 1
ATOM 696 C C . LEU A 1 94 ? 3.622 8.622 -10.695 1.00 98.00 94 LEU A C 1
ATOM 698 O O . LEU A 1 94 ? 3.950 8.651 -11.879 1.00 98.00 94 LEU A O 1
ATOM 702 N N . GLN A 1 95 ? 4.534 8.580 -9.722 1.00 96.69 95 GLN A N 1
ATOM 703 C CA . GLN A 1 95 ? 5.972 8.619 -9.991 1.00 96.69 95 GLN A CA 1
ATOM 704 C C . GLN A 1 95 ? 6.472 7.416 -10.811 1.00 96.69 95 GLN A C 1
ATOM 706 O O . GLN A 1 95 ? 7.448 7.540 -11.553 1.00 96.69 95 GLN A O 1
ATOM 711 N N . THR A 1 96 ? 5.834 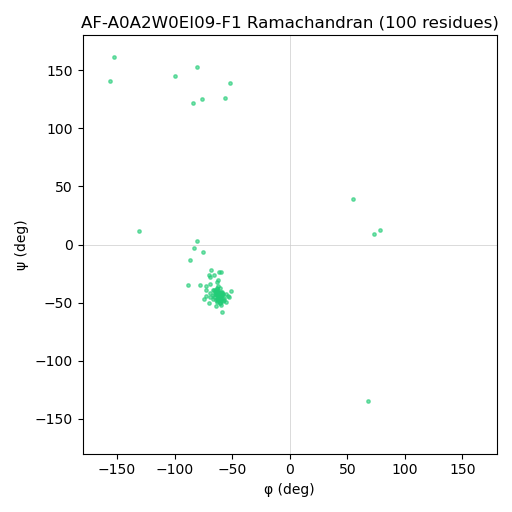6.252 -10.672 1.00 97.44 96 THR A N 1
ATOM 712 C CA . THR A 1 96 ? 6.136 5.052 -11.471 1.00 97.44 96 THR A CA 1
ATOM 713 C C . THR A 1 96 ? 5.635 5.190 -12.907 1.00 97.44 96 THR A C 1
ATOM 715 O O . THR A 1 96 ? 6.325 4.753 -13.827 1.00 97.44 96 THR A O 1
ATOM 718 N N . LEU A 1 97 ? 4.488 5.845 -13.110 1.00 97.06 97 LEU A N 1
ATOM 719 C CA . LEU A 1 97 ? 3.959 6.155 -14.441 1.00 97.06 97 LEU A CA 1
ATOM 720 C C . LEU A 1 97 ? 4.791 7.235 -15.165 1.00 97.06 97 LEU A C 1
ATOM 722 O O . LEU A 1 97 ? 4.854 7.258 -16.398 1.00 97.06 97 LEU A O 1
ATOM 726 N N . GLY A 1 98 ? 5.476 8.105 -14.418 1.00 93.44 98 GLY A N 1
ATOM 727 C CA . GLY A 1 98 ? 6.256 9.209 -14.976 1.00 93.44 98 GLY A CA 1
ATOM 728 C C . GLY A 1 98 ? 5.339 10.254 -15.615 1.00 93.44 98 GLY A C 1
ATOM 729 O O . GLY A 1 98 ? 4.317 10.613 -15.040 1.00 93.44 98 GLY A O 1
ATOM 730 N N . GLY A 1 99 ? 5.677 10.728 -16.819 1.00 90.06 99 GLY A N 1
ATOM 731 C CA . GLY A 1 99 ? 4.860 11.722 -17.531 1.00 90.06 99 GLY A CA 1
ATOM 732 C C . GLY A 1 99 ? 3.436 11.258 -17.864 1.00 90.06 99 GLY A C 1
ATOM 733 O O . GLY A 1 99 ? 2.562 12.096 -17.987 1.00 90.06 99 GLY A O 1
ATOM 734 N N . TYR A 1 100 ? 3.182 9.946 -17.946 1.00 83.88 100 TYR A N 1
ATOM 735 C CA . TYR A 1 100 ? 1.837 9.388 -18.166 1.00 83.88 100 TYR A CA 1
ATOM 736 C C . TYR A 1 100 ? 0.942 9.436 -16.916 1.00 83.88 100 TYR A C 1
ATOM 738 O O . TYR A 1 100 ? -0.224 9.057 -16.985 1.00 83.88 100 TYR A O 1
ATOM 746 N N . GLY A 1 101 ? 1.488 9.840 -15.764 1.00 73.25 101 GLY A N 1
ATOM 747 C CA . GLY A 1 101 ? 0.723 10.021 -14.531 1.00 73.25 101 GLY A CA 1
ATOM 748 C C . GLY A 1 101 ? 0.070 11.402 -14.384 1.00 73.25 101 GLY A C 1
ATOM 749 O O . GLY A 1 101 ? -0.777 11.556 -13.509 1.00 73.25 101 GLY A O 1
ATOM 750 N N . TYR A 1 102 ? 0.452 12.393 -15.195 1.00 75.56 102 TYR A N 1
ATOM 751 C CA . TYR A 1 102 ? -0.070 13.768 -15.163 1.00 75.56 102 TYR A CA 1
ATOM 752 C C . TYR A 1 102 ? -0.900 14.065 -16.412 1.00 75.56 102 TYR A C 1
ATOM 754 O O . TYR A 1 102 ? -1.887 14.821 -16.276 1.00 75.56 102 TYR A O 1
#

InterPro domains:
  IPR009075 Acyl-CoA dehydrogenase/oxidase, C-terminal [PF00441] (1-102)
  IPR036250 Acyl-CoA dehydrogenase-like, C-terminal [SSF47203] (1-102)

Foldseek 3Di:
DLLVLLVVLLVLLVVLLVLLVVQQQVDDDPHHRNCPPVVSVVLSVVSVVLSVVLVVLSVVLVVCVVVVHDRPVSSNVSNVSSNVSSVSSNVSSLVSCPPVSD

pLDDT: mean 97.51, std 3.85, range [73.25, 98.88]